Protein AF-A0A7S1C4U7-F1 (afdb_monomer)

Mean predicted aligned error: 3.93 Å

InterPro domains:
  IPR002018 Carboxylesterase, type B [PF00135] (1-96)
  IPR029058 Alpha/Beta hydrolase fold [G3DSA:3.40.50.1820] (1-100)
  IPR029058 Alpha/Beta hydrolase fold [SSF53474] (1-96)
  IPR050654 Acetylcholinesterase-related enzymes [PTHR43918] (1-98)

pLDDT: mean 91.71, std 6.77, range [59.16, 98.5]

Radius of gyration: 15.68 Å; Cα contacts (8 Å, |Δi|>4): 118; chains: 1; bounding box: 33×27×42 Å

Organism: NCBI:txid1486930

Nearest PDB structures (foldseek):
  8am2-assembly1_A  TM=8.998E-01  e=1.199E-05  Homo sapiens
  6emi-assembly1_A  TM=9.096E-01  e=2.873E-05  Homo sapiens
  6cqv-assembly1_A  TM=9.088E-01  e=4.448E-05  Homo sapiens
  4pqe-assembly1_A-2  TM=8.999E-01  e=6.078E-05  Homo sapiens
  3biw-assembly2_C  TM=7.995E-01  e=1.492E-01  Rattus norvegicus

Foldseek 3Di:
DALVLLVLQLLVQFPVNVVVDDDDDHDPHHDDPQQEDEPVLLVLQLVQLLVLLVHDPVCSVVSVVPDDVVSSVVSNVRRDADPVNHGSDHHYCPCHSHPD

Structure (mmCIF, N/CA/C/O backbone):
data_AF-A0A7S1C4U7-F1
#
_entry.id   AF-A0A7S1C4U7-F1
#
loop_
_atom_site.group_PDB
_atom_site.id
_atom_site.type_symbol
_atom_site.label_atom_id
_atom_site.label_alt_id
_atom_site.label_comp_id
_atom_site.label_asym_id
_atom_site.label_entity_id
_atom_site.label_seq_id
_atom_site.pdbx_PDB_ins_code
_atom_site.Cartn_x
_atom_site.Cartn_y
_atom_site.Cartn_z
_atom_site.occupancy
_atom_site.B_iso_or_equiv
_atom_site.auth_seq_id
_atom_site.auth_comp_id
_atom_site.auth_asym_id
_atom_site.auth_atom_id
_atom_site.pdbx_PDB_model_num
ATOM 1 N N . GLU A 1 1 ? 0.700 7.760 15.028 1.00 94.25 1 GLU A N 1
ATOM 2 C CA . GLU A 1 1 ? 0.959 9.060 14.384 1.00 94.25 1 GLU A CA 1
ATOM 3 C C . GLU A 1 1 ? 0.918 8.869 12.862 1.00 94.25 1 GLU A C 1
ATOM 5 O O . GLU A 1 1 ? 1.308 7.789 12.420 1.00 94.25 1 GLU A O 1
ATOM 10 N N . SER A 1 2 ? 0.355 9.818 12.098 1.00 93.44 2 SER A N 1
ATOM 11 C CA . SER A 1 2 ? 0.311 9.838 10.620 1.00 93.44 2 SER A CA 1
ATOM 12 C C . SER A 1 2 ? -0.132 8.498 10.007 1.00 93.44 2 SER A C 1
ATOM 14 O O . SER A 1 2 ? -1.202 7.996 10.357 1.00 93.44 2 SER A O 1
ATOM 16 N N . ALA A 1 3 ? 0.677 7.874 9.146 1.00 92.75 3 ALA A N 1
ATOM 17 C CA . ALA A 1 3 ? 0.406 6.561 8.556 1.00 92.75 3 ALA A CA 1
ATOM 18 C C . ALA A 1 3 ? 0.071 5.485 9.600 1.00 92.75 3 ALA A C 1
ATOM 20 O O . ALA A 1 3 ? -0.814 4.666 9.370 1.00 92.75 3 ALA A O 1
ATOM 21 N N . GLY A 1 4 ? 0.684 5.536 10.786 1.00 95.62 4 GLY A N 1
ATOM 22 C CA . GLY A 1 4 ? 0.348 4.628 11.880 1.00 95.62 4 GLY A CA 1
ATOM 23 C C . GLY A 1 4 ? -1.062 4.846 12.436 1.00 95.62 4 GLY A C 1
ATOM 24 O O . GLY A 1 4 ? -1.705 3.896 12.864 1.00 95.62 4 GLY A O 1
ATOM 25 N N . ALA A 1 5 ? -1.581 6.075 12.411 1.00 95.75 5 ALA A N 1
ATOM 26 C CA . ALA A 1 5 ? -2.975 6.337 12.769 1.00 95.75 5 ALA A CA 1
ATOM 27 C C . ALA A 1 5 ? -3.952 5.887 11.653 1.00 95.75 5 ALA A C 1
ATOM 29 O O . ALA A 1 5 ? -5.032 5.373 11.959 1.00 95.75 5 ALA A O 1
ATOM 30 N N . GLY A 1 6 ? -3.521 5.923 10.384 1.00 93.62 6 GLY A N 1
ATOM 31 C CA . GLY A 1 6 ? -4.189 5.229 9.274 1.00 93.62 6 GLY A CA 1
ATOM 32 C C . GLY A 1 6 ? -4.262 3.710 9.490 1.00 93.62 6 GLY A C 1
ATOM 33 O O . GLY A 1 6 ? -5.330 3.118 9.360 1.00 93.62 6 GLY A O 1
ATOM 34 N N . SER A 1 7 ? -3.174 3.077 9.939 1.00 95.31 7 SER A N 1
ATOM 35 C CA . SER A 1 7 ? -3.166 1.650 10.305 1.00 95.31 7 SER A CA 1
ATOM 36 C C . SER A 1 7 ? -4.096 1.329 11.480 1.00 95.31 7 SER A C 1
ATOM 38 O O . SER A 1 7 ? -4.807 0.328 11.452 1.00 95.31 7 SER A O 1
ATOM 40 N N . VAL A 1 8 ? -4.137 2.184 12.509 1.00 96.94 8 VAL A N 1
ATOM 41 C CA . VAL A 1 8 ? -5.095 2.033 13.619 1.00 96.94 8 VAL A CA 1
ATOM 42 C C . VAL A 1 8 ? -6.533 2.131 13.110 1.00 96.94 8 VAL A C 1
ATOM 44 O O . VAL A 1 8 ? -7.382 1.347 13.530 1.00 96.94 8 VAL A O 1
ATOM 47 N N . SER A 1 9 ? -6.795 3.042 12.171 1.00 94.62 9 SER A N 1
ATOM 48 C CA . SER A 1 9 ? -8.100 3.154 11.520 1.00 94.62 9 SER A CA 1
ATOM 49 C C . SER A 1 9 ? -8.472 1.868 10.777 1.00 94.62 9 SER A C 1
ATOM 51 O O . SER A 1 9 ? -9.577 1.367 10.966 1.00 94.62 9 SER A O 1
ATOM 53 N N . ALA A 1 10 ? -7.542 1.276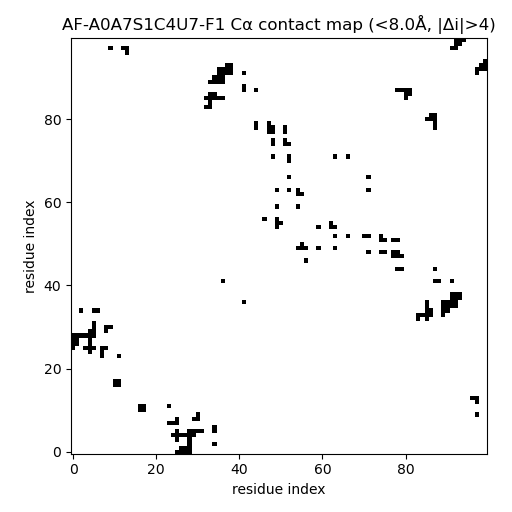 10.020 1.00 94.81 10 ALA A N 1
ATOM 54 C CA . ALA A 1 10 ? -7.760 -0.006 9.351 1.00 94.81 10 ALA A CA 1
ATOM 55 C C . ALA A 1 10 ? -8.128 -1.119 10.351 1.00 94.81 10 ALA A C 1
ATOM 57 O O . ALA A 1 10 ? -9.153 -1.775 10.196 1.00 94.81 10 ALA A O 1
ATOM 58 N N . HIS A 1 11 ? -7.384 -1.267 11.452 1.00 96.75 11 HIS A N 1
ATOM 59 C CA . HIS A 1 11 ? -7.712 -2.265 12.481 1.00 96.75 11 HIS A CA 1
ATOM 60 C C . HIS A 1 11 ? -9.067 -2.034 13.167 1.00 96.75 11 HIS A C 1
ATOM 62 O O . HIS A 1 11 ? -9.715 -3.000 13.574 1.00 96.75 11 HIS A O 1
ATOM 68 N N . LEU A 1 12 ? -9.510 -0.781 13.306 1.00 95.19 12 LEU A N 1
ATOM 69 C CA . LEU A 1 12 ? -10.845 -0.465 13.818 1.00 95.19 12 LEU A CA 1
ATOM 70 C C . LEU A 1 12 ? -11.948 -0.834 12.815 1.00 95.19 12 LEU A C 1
ATOM 72 O O . LEU A 1 12 ? -13.029 -1.239 13.241 1.00 95.19 12 LEU A O 1
ATOM 76 N N . LEU A 1 13 ? -11.678 -0.739 11.512 1.00 93.56 13 LEU A N 1
ATOM 77 C CA . LEU A 1 13 ? -12.629 -1.055 10.442 1.00 93.56 13 LEU A CA 1
ATOM 78 C C . LEU A 1 13 ? -12.672 -2.544 10.073 1.00 93.56 13 LEU A C 1
ATOM 80 O O . LEU A 1 13 ? -13.689 -2.996 9.561 1.00 93.56 13 LEU A O 1
ATOM 84 N N . THR A 1 14 ? -11.626 -3.319 10.373 1.00 94.69 14 THR A N 1
ATOM 85 C CA . THR A 1 14 ? -11.552 -4.762 10.095 1.00 94.69 14 THR A CA 1
ATOM 86 C C . THR A 1 14 ? -11.968 -5.590 11.324 1.00 94.69 14 THR A C 1
ATOM 88 O O . THR A 1 14 ? -11.154 -5.769 12.236 1.00 94.69 14 THR A O 1
ATOM 91 N N . PRO A 1 15 ? -13.172 -6.205 11.376 1.00 94.50 15 PRO A N 1
ATOM 92 C CA . PRO A 1 15 ? -13.660 -6.889 12.582 1.00 94.50 15 PRO A CA 1
ATOM 93 C C . PRO A 1 15 ? -12.777 -8.045 13.061 1.00 94.50 15 PRO A C 1
ATOM 95 O O . PRO A 1 15 ? -12.701 -8.329 14.256 1.00 94.50 15 PRO A O 1
ATOM 98 N N . ARG A 1 16 ? -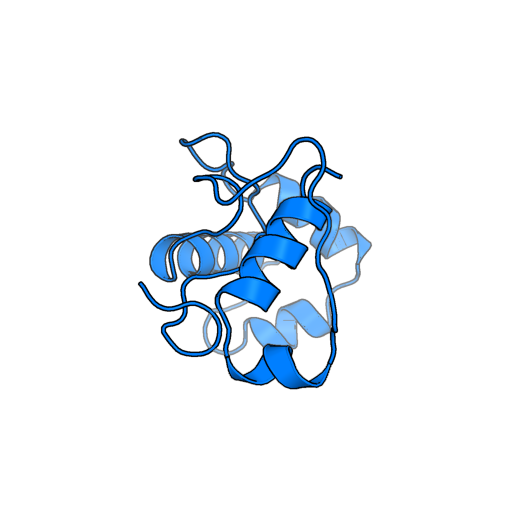12.047 -8.695 12.145 1.00 95.06 16 ARG A N 1
ATOM 99 C CA . ARG A 1 16 ? -11.090 -9.758 12.489 1.00 95.06 16 ARG A CA 1
ATOM 100 C C . ARG A 1 16 ? -9.911 -9.257 13.328 1.00 95.06 16 ARG A C 1
ATOM 102 O O . ARG A 1 16 ? -9.280 -10.071 13.992 1.00 95.06 16 ARG A O 1
ATOM 109 N N . SER A 1 17 ? -9.635 -7.950 13.330 1.00 97.00 17 SER A N 1
ATOM 110 C CA . SER A 1 17 ? -8.586 -7.337 14.153 1.00 97.00 17 SER A CA 1
ATOM 111 C C . SER A 1 17 ? -9.029 -7.061 15.596 1.00 97.00 17 SER A C 1
ATOM 113 O O . SER A 1 17 ? -8.184 -6.921 16.479 1.00 97.00 17 SER A O 1
ATOM 115 N N . TRP A 1 18 ? -10.336 -6.984 15.865 1.00 97.06 18 TRP A N 1
ATOM 116 C CA . TRP A 1 18 ? -10.875 -6.520 17.151 1.00 97.06 18 TRP A CA 1
ATOM 117 C C . TRP A 1 18 ? -10.467 -7.349 18.376 1.00 97.06 18 TRP A C 1
ATOM 119 O O . TRP A 1 18 ? -10.219 -6.750 19.420 1.00 97.06 18 TRP A O 1
ATOM 129 N N . PRO A 1 19 ? -10.326 -8.689 18.300 1.00 98.50 19 PRO A N 1
ATOM 130 C CA . PRO A 1 19 ? -9.871 -9.473 19.448 1.00 98.50 19 PRO A CA 1
ATOM 131 C C . PRO A 1 19 ? -8.442 -9.150 19.916 1.00 98.50 19 PRO A C 1
ATOM 133 O O . PRO A 1 19 ? -8.050 -9.594 20.993 1.00 98.50 19 PRO A O 1
ATOM 136 N N . TYR A 1 20 ? -7.653 -8.410 19.128 1.00 98.25 20 TYR A N 1
ATOM 137 C CA . TYR A 1 20 ? -6.230 -8.174 19.391 1.00 98.25 20 TYR A CA 1
ATOM 138 C C . TYR A 1 20 ? -5.923 -6.824 20.048 1.00 98.25 20 TYR A C 1
ATOM 140 O O . TYR A 1 20 ? -4.760 -6.536 20.330 1.00 98.25 20 TYR A O 1
ATOM 148 N N . PHE A 1 21 ? -6.931 -5.993 20.325 1.00 98.25 21 PHE A N 1
ATOM 149 C CA . PHE A 1 21 ? -6.736 -4.728 21.028 1.00 98.25 21 PHE A CA 1
ATOM 150 C C . PHE A 1 21 ? -7.903 -4.405 21.961 1.00 98.25 21 PHE A C 1
ATOM 152 O O . PHE A 1 21 ? -9.043 -4.797 21.745 1.00 98.25 21 PHE A O 1
ATOM 159 N N . GLN A 1 22 ? -7.614 -3.642 23.015 1.00 98.31 22 GLN A N 1
ATOM 160 C CA . GLN A 1 22 ? -8.630 -3.193 23.972 1.00 98.31 22 GLN A CA 1
ATOM 161 C C . GLN A 1 22 ? -9.033 -1.728 23.756 1.00 98.31 22 GLN A C 1
ATOM 163 O O . GLN A 1 22 ? -10.139 -1.326 24.123 1.00 98.31 22 GLN A O 1
ATOM 168 N N . ARG A 1 23 ? -8.110 -0.912 23.236 1.00 97.88 23 ARG A N 1
ATOM 169 C CA . ARG A 1 23 ? -8.248 0.532 23.007 1.00 97.88 23 ARG A CA 1
ATOM 170 C C . ARG A 1 23 ? -7.374 0.939 21.822 1.00 97.88 23 ARG A C 1
ATOM 172 O O . ARG A 1 23 ? -6.402 0.254 21.521 1.00 97.88 23 ARG A O 1
ATOM 179 N N . ALA A 1 24 ? -7.705 2.068 21.209 1.00 97.25 24 ALA A N 1
ATOM 180 C CA . ALA A 1 24 ? -6.981 2.646 20.085 1.00 97.25 24 ALA A CA 1
ATOM 181 C C . ALA A 1 24 ? -6.629 4.111 20.376 1.00 97.25 24 ALA A C 1
ATOM 183 O O . ALA A 1 24 ? -7.388 4.813 21.044 1.00 97.25 24 ALA A O 1
ATOM 184 N N . ALA A 1 25 ? -5.487 4.562 19.859 1.00 96.81 25 ALA A N 1
ATOM 185 C CA . ALA A 1 25 ? -5.065 5.957 19.869 1.00 96.81 25 ALA A CA 1
ATOM 186 C C . ALA A 1 25 ? -4.609 6.342 18.459 1.00 96.81 25 ALA A C 1
ATOM 188 O O . ALA A 1 25 ? -3.917 5.574 17.793 1.00 96.81 25 ALA A O 1
ATOM 189 N N . MET A 1 26 ? -5.019 7.523 18.003 1.00 97.12 26 MET A N 1
ATOM 190 C CA . MET A 1 26 ? -4.739 8.030 16.662 1.00 97.12 26 MET A CA 1
ATOM 191 C C . MET A 1 26 ? -4.233 9.460 16.781 1.00 97.12 26 MET A C 1
ATOM 193 O O . MET A 1 26 ? -4.900 10.313 17.358 1.00 97.12 26 MET A O 1
ATOM 197 N N . GLU A 1 27 ? -3.060 9.717 16.218 1.00 96.19 27 GLU A N 1
ATOM 198 C CA . GLU A 1 27 ? -2.413 11.026 16.254 1.00 96.19 27 GLU A CA 1
ATOM 199 C C . GLU A 1 27 ? -2.152 11.477 14.821 1.00 96.19 27 GLU A C 1
ATOM 201 O O . GLU A 1 27 ? -1.538 10.738 14.054 1.00 96.19 27 GLU A O 1
ATOM 206 N N . SER A 1 28 ? -2.633 12.664 14.451 1.00 91.44 28 SER A N 1
ATOM 207 C CA . SER A 1 28 ? -2.361 13.297 13.149 1.00 91.44 28 SER A CA 1
ATOM 208 C C . SER A 1 28 ? -2.665 12.426 11.915 1.00 91.44 28 SER A C 1
ATOM 210 O O . SER A 1 28 ? -1.977 12.533 10.905 1.00 91.44 28 SER A O 1
ATOM 212 N N . GLY A 1 29 ? -3.684 11.561 11.978 1.00 85.00 29 GLY A N 1
ATOM 213 C CA . GLY A 1 29 ? -4.060 10.704 10.845 1.00 85.00 29 GLY A CA 1
ATOM 214 C C . GLY A 1 29 ? -5.297 9.833 11.086 1.00 85.00 29 GLY A C 1
ATOM 215 O O . GLY A 1 29 ? -5.147 8.640 11.323 1.00 85.00 29 GLY A O 1
ATOM 216 N N . PRO A 1 30 ? -6.520 10.391 11.068 1.00 84.56 30 PRO A N 1
ATOM 217 C CA . PRO A 1 30 ? -7.736 9.574 11.085 1.00 84.56 30 PRO A CA 1
ATOM 218 C C . PRO A 1 30 ? -7.921 8.838 9.742 1.00 84.56 30 PRO A C 1
ATOM 220 O O . PRO A 1 30 ? -7.097 8.975 8.837 1.00 84.56 30 PRO A O 1
ATOM 223 N N . VAL A 1 31 ? -9.041 8.122 9.581 1.00 88.44 31 VAL A N 1
ATOM 224 C CA . VAL A 1 31 ? -9.532 7.686 8.259 1.00 88.44 31 VAL A CA 1
ATOM 225 C C . VAL A 1 31 ? -9.494 8.877 7.293 1.00 88.44 31 VAL A C 1
ATOM 227 O O . VAL A 1 31 ? -10.089 9.920 7.570 1.00 88.44 31 VAL A O 1
ATOM 230 N N . SER A 1 32 ? -8.768 8.738 6.184 1.00 87.75 32 SER A N 1
ATOM 231 C CA . SER A 1 32 ? -8.540 9.814 5.211 1.00 87.75 32 SER A CA 1
ATOM 232 C C . SER A 1 32 ? -8.241 9.246 3.823 1.00 87.75 32 SER A C 1
ATOM 234 O O . SER A 1 32 ? -7.787 8.110 3.707 1.00 87.75 32 SER A O 1
ATOM 236 N N . GLN A 1 33 ? -8.418 10.046 2.771 1.00 85.12 33 GLN A N 1
ATOM 237 C CA . GLN A 1 33 ? -8.188 9.639 1.375 1.00 85.12 33 GLN A CA 1
ATOM 238 C C . GLN A 1 33 ? -6.786 9.061 1.113 1.00 85.12 33 GLN A C 1
ATOM 240 O O . GLN A 1 33 ? -6.623 8.178 0.292 1.00 85.12 33 GLN A O 1
ATOM 245 N N . TRP A 1 34 ? -5.769 9.497 1.861 1.00 85.69 34 TRP A N 1
ATOM 246 C CA . TRP A 1 34 ? -4.395 9.018 1.693 1.00 85.69 34 TRP A CA 1
ATOM 247 C C . TRP A 1 34 ? -4.086 7.711 2.445 1.00 85.69 34 TRP A C 1
ATOM 249 O O . TRP A 1 34 ? -2.978 7.186 2.327 1.00 85.69 34 TRP A O 1
ATOM 259 N N . THR A 1 35 ? -5.028 7.206 3.254 1.00 89.25 35 THR A N 1
ATOM 260 C CA . THR A 1 35 ? -4.814 6.024 4.113 1.00 89.25 35 THR A CA 1
ATOM 261 C C . THR A 1 35 ? -5.037 4.699 3.396 1.00 89.25 35 THR A C 1
ATOM 263 O O . THR A 1 35 ? -4.501 3.690 3.849 1.00 89.25 35 THR A O 1
ATOM 266 N N . ALA A 1 36 ? -5.784 4.701 2.291 1.00 90.69 36 ALA A N 1
ATOM 267 C CA . ALA A 1 36 ? -5.977 3.545 1.432 1.00 90.69 36 ALA A CA 1
ATOM 268 C C . ALA A 1 36 ? -6.255 3.989 -0.011 1.00 90.69 36 ALA A C 1
ATOM 270 O O . ALA A 1 36 ? -6.802 5.065 -0.228 1.00 90.69 36 ALA A O 1
ATOM 271 N N . GLN A 1 37 ? -5.914 3.140 -0.975 1.00 90.62 37 GLN A N 1
ATOM 272 C CA . GLN A 1 37 ? -6.179 3.334 -2.401 1.00 90.62 37 GLN A CA 1
ATOM 273 C C . GLN A 1 37 ? -7.192 2.307 -2.923 1.00 90.62 37 GLN A C 1
ATOM 275 O O . GLN A 1 37 ? -7.522 1.323 -2.249 1.00 90.62 37 GLN A O 1
ATOM 280 N N . THR A 1 38 ? -7.689 2.523 -4.139 1.00 90.81 38 THR A N 1
ATOM 281 C CA . THR A 1 38 ? -8.556 1.550 -4.811 1.00 90.81 38 THR A CA 1
ATOM 282 C C . THR A 1 38 ? -7.743 0.372 -5.355 1.00 90.81 38 THR A C 1
ATOM 284 O O . THR A 1 38 ? -6.544 0.492 -5.625 1.00 90.81 38 THR A O 1
ATOM 287 N N . MET A 1 39 ? -8.395 -0.773 -5.582 1.00 92.06 39 MET A N 1
ATOM 288 C CA . MET A 1 39 ? -7.768 -1.906 -6.281 1.00 92.06 39 MET A CA 1
ATOM 289 C C . MET A 1 39 ? -7.279 -1.537 -7.689 1.00 92.06 39 MET A C 1
ATOM 291 O O . MET A 1 39 ? -6.271 -2.079 -8.147 1.00 92.06 39 MET A O 1
ATOM 295 N N . ALA A 1 40 ? -7.974 -0.624 -8.376 1.00 91.38 40 ALA A N 1
ATOM 296 C CA . ALA A 1 40 ? -7.592 -0.166 -9.708 1.00 91.38 40 ALA A CA 1
ATOM 297 C C . ALA A 1 40 ? -6.273 0.619 -9.673 1.00 91.38 40 ALA A C 1
ATOM 299 O O . ALA A 1 40 ? -5.363 0.306 -10.441 1.00 91.38 40 ALA A O 1
ATOM 300 N N . ASP A 1 41 ? -6.138 1.566 -8.741 1.00 91.12 41 ASP A N 1
ATOM 301 C CA . ASP A 1 41 ? -4.912 2.358 -8.583 1.00 91.12 41 ASP A CA 1
ATOM 302 C C . ASP A 1 41 ? -3.737 1.471 -8.159 1.00 91.12 41 ASP A C 1
ATOM 304 O O . ASP A 1 41 ? -2.664 1.526 -8.760 1.00 91.12 41 ASP A O 1
ATOM 308 N N . ALA A 1 42 ? -3.960 0.565 -7.200 1.00 92.31 42 ALA A N 1
ATOM 309 C CA . ALA A 1 42 ? -2.948 -0.395 -6.766 1.00 92.31 42 ALA A CA 1
ATOM 310 C C . ALA A 1 42 ? -2.456 -1.288 -7.920 1.00 92.31 42 ALA A C 1
ATOM 312 O O . ALA A 1 42 ? -1.253 -1.522 -8.058 1.00 92.31 42 ALA A O 1
ATOM 313 N N . SER A 1 43 ? -3.370 -1.754 -8.778 1.00 92.69 43 SER A N 1
ATOM 314 C CA . SER A 1 43 ? -3.029 -2.572 -9.951 1.00 92.69 43 SER A CA 1
ATOM 315 C C . SER A 1 43 ? -2.241 -1.769 -10.987 1.00 92.69 43 SER A C 1
ATOM 317 O O . SER A 1 43 ? -1.228 -2.249 -11.495 1.00 92.69 43 SER A O 1
ATOM 319 N N . ALA A 1 44 ? -2.639 -0.522 -11.249 1.00 92.44 44 ALA A N 1
ATOM 320 C CA . ALA A 1 44 ? -1.928 0.362 -12.166 1.00 92.44 44 ALA A CA 1
ATOM 321 C C . ALA A 1 44 ? -0.505 0.686 -11.673 1.00 92.44 44 ALA A C 1
ATOM 323 O O . ALA A 1 44 ? 0.437 0.696 -12.470 1.00 92.44 44 ALA A O 1
ATOM 324 N N . HIS A 1 45 ? -0.320 0.915 -10.369 1.00 93.25 45 HIS A N 1
ATOM 325 C CA . HIS A 1 45 ? 1.005 1.105 -9.772 1.00 93.25 45 HIS A CA 1
ATOM 326 C C . HIS A 1 45 ? 1.866 -0.163 -9.874 1.00 93.25 45 HIS A C 1
ATOM 328 O O . HIS A 1 45 ? 3.046 -0.080 -10.226 1.00 93.25 45 HIS A O 1
ATOM 334 N N . PHE A 1 46 ? 1.280 -1.341 -9.631 1.00 94.25 46 PHE A N 1
ATOM 335 C CA . PHE A 1 46 ? 1.961 -2.627 -9.794 1.00 94.25 46 PHE A CA 1
ATOM 336 C C . PHE A 1 46 ? 2.431 -2.859 -11.237 1.00 94.25 46 PHE A C 1
ATOM 338 O O . PHE A 1 46 ? 3.582 -3.238 -11.457 1.00 94.25 46 PHE A O 1
ATOM 345 N N . GLU A 1 47 ? 1.580 -2.587 -12.227 1.00 94.06 47 GLU A N 1
ATOM 346 C CA . GLU A 1 47 ? 1.921 -2.715 -13.648 1.00 94.06 47 GLU A CA 1
ATOM 347 C C . GLU A 1 47 ? 3.072 -1.790 -14.057 1.00 94.06 47 GLU A C 1
ATOM 349 O O . GLU A 1 47 ? 3.988 -2.214 -14.766 1.00 94.06 47 GLU A O 1
ATOM 354 N N . GLN A 1 48 ? 3.066 -0.545 -13.576 1.00 94.44 48 GLN A N 1
ATOM 355 C CA . GLN A 1 48 ? 4.141 0.416 -13.836 1.00 94.44 48 GLN A CA 1
ATOM 356 C C . GLN A 1 48 ? 5.467 -0.024 -13.213 1.00 94.44 48 GLN A C 1
ATOM 358 O O . GLN A 1 48 ? 6.502 0.046 -13.878 1.00 94.44 48 GLN A O 1
ATOM 363 N N . LEU A 1 49 ? 5.444 -0.523 -11.971 1.00 95.25 49 LEU A N 1
ATOM 364 C CA . LEU A 1 49 ? 6.638 -1.056 -11.317 1.00 95.25 49 LEU A CA 1
ATOM 365 C C . LEU A 1 49 ? 7.190 -2.263 -12.087 1.00 95.25 49 LEU A C 1
ATOM 367 O O . LEU A 1 49 ? 8.381 -2.314 -12.388 1.00 95.25 49 LEU A O 1
ATOM 371 N N . ALA A 1 50 ? 6.323 -3.212 -12.449 1.00 95.75 50 ALA A N 1
ATOM 372 C CA . ALA A 1 50 ? 6.709 -4.384 -13.225 1.00 95.75 50 ALA A CA 1
ATOM 373 C C . ALA A 1 50 ? 7.345 -3.984 -14.564 1.00 95.75 50 ALA A C 1
ATOM 375 O O . ALA A 1 50 ? 8.411 -4.492 -14.912 1.00 95.75 50 ALA A O 1
ATOM 376 N N . ALA A 1 51 ? 6.746 -3.032 -15.284 1.00 94.88 51 ALA A N 1
ATOM 377 C CA . ALA A 1 51 ? 7.296 -2.518 -16.533 1.00 94.88 51 ALA A CA 1
ATOM 378 C C . ALA A 1 51 ? 8.664 -1.842 -16.333 1.00 94.88 51 ALA A C 1
ATOM 380 O O . ALA A 1 51 ? 9.588 -2.105 -17.1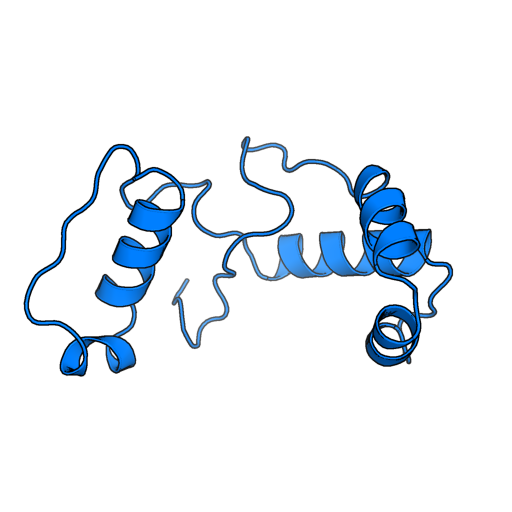03 1.00 94.88 51 ALA A O 1
ATOM 381 N N . ALA A 1 52 ? 8.827 -1.032 -15.283 1.00 95.25 52 ALA A N 1
ATOM 382 C CA . ALA A 1 52 ? 10.096 -0.378 -14.952 1.00 95.25 52 ALA A CA 1
ATOM 383 C C . ALA A 1 52 ? 11.211 -1.383 -14.600 1.00 95.25 52 ALA A C 1
ATOM 385 O O . ALA A 1 52 ? 12.379 -1.140 -14.899 1.00 95.25 52 ALA A O 1
ATOM 386 N N . CYS A 1 53 ? 10.853 -2.543 -14.042 1.00 95.06 53 CYS A N 1
ATOM 387 C CA . CYS A 1 53 ? 11.767 -3.661 -13.795 1.00 95.06 53 CYS A CA 1
ATOM 388 C C . CYS A 1 53 ? 11.947 -4.605 -15.001 1.00 95.06 53 CYS A C 1
ATOM 390 O O . CYS A 1 53 ? 12.605 -5.635 -14.869 1.00 95.06 53 CYS A O 1
ATOM 392 N N . ASN A 1 54 ? 11.394 -4.284 -16.178 1.00 94.50 54 ASN A N 1
ATOM 393 C CA . ASN A 1 54 ? 11.377 -5.150 -17.367 1.00 94.50 54 ASN A CA 1
ATOM 394 C C . ASN A 1 54 ? 10.722 -6.527 -17.131 1.00 94.50 54 ASN A C 1
ATOM 396 O O . ASN A 1 54 ? 11.074 -7.520 -17.771 1.00 94.50 54 ASN A O 1
ATOM 400 N N . CYS A 1 55 ? 9.750 -6.591 -16.224 1.00 95.19 55 CYS A N 1
ATOM 401 C CA . CYS A 1 55 ? 9.006 -7.798 -15.905 1.00 95.19 55 CYS A CA 1
ATOM 402 C C . CYS A 1 55 ? 7.756 -7.936 -16.786 1.00 95.19 55 CYS A C 1
ATOM 404 O O . CYS A 1 55 ? 6.953 -7.014 -16.919 1.00 95.19 55 CYS A O 1
ATOM 406 N N . SER A 1 56 ? 7.544 -9.124 -17.360 1.00 88.81 56 SER A N 1
ATOM 407 C CA . SER A 1 56 ? 6.314 -9.441 -18.096 1.00 88.81 56 SER A CA 1
ATOM 408 C C . SER A 1 56 ? 5.147 -9.703 -17.142 1.00 88.81 56 SER A C 1
ATOM 410 O O . SER A 1 56 ? 5.319 -10.442 -16.174 1.00 88.81 56 SER A O 1
ATOM 412 N N . PHE A 1 57 ? 3.947 -9.214 -17.464 1.00 75.50 57 PHE A N 1
ATOM 413 C CA . PHE A 1 57 ? 2.770 -9.292 -16.586 1.00 75.50 57 PHE A CA 1
ATOM 414 C C . PHE A 1 57 ? 2.436 -10.714 -16.089 1.00 75.50 57 PHE A C 1
ATOM 416 O O . PHE A 1 57 ? 2.221 -10.916 -14.899 1.00 75.50 57 PHE A O 1
ATOM 423 N N . GLY A 1 58 ? 2.497 -11.729 -16.962 1.00 80.62 58 GLY A N 1
ATOM 424 C CA . GLY A 1 58 ? 2.190 -13.126 -16.607 1.00 80.62 58 GLY A CA 1
ATOM 425 C C . GLY A 1 58 ? 3.159 -13.793 -15.616 1.00 80.62 58 GLY A C 1
ATOM 426 O O . GLY A 1 58 ? 2.883 -14.893 -15.149 1.00 80.62 58 GLY A O 1
ATOM 427 N N . GLY A 1 59 ? 4.278 -13.141 -15.289 1.00 91.38 59 GLY A N 1
ATOM 428 C CA . GLY A 1 59 ? 5.277 -13.605 -14.321 1.00 91.38 59 GLY A CA 1
ATOM 429 C C . GLY A 1 59 ? 5.858 -12.468 -13.481 1.00 91.38 59 GLY A C 1
ATOM 430 O O . GLY A 1 59 ? 6.971 -12.592 -12.973 1.00 91.38 59 GLY A O 1
ATOM 431 N N . ALA A 1 60 ? 5.133 -11.349 -13.372 1.00 95.25 60 ALA A N 1
ATOM 432 C CA . ALA A 1 60 ? 5.663 -10.115 -12.805 1.00 95.25 60 ALA A CA 1
ATOM 433 C C . ALA A 1 60 ? 6.090 -10.286 -11.345 1.00 95.25 60 ALA A C 1
ATOM 435 O O . ALA A 1 60 ? 7.169 -9.836 -10.986 1.00 95.25 60 ALA A O 1
ATOM 436 N N . VAL A 1 61 ? 5.305 -11.003 -10.536 1.00 96.31 61 VAL A N 1
ATOM 437 C CA . VAL A 1 61 ? 5.624 -11.244 -9.118 1.00 96.31 61 VAL A CA 1
ATOM 438 C C . VAL A 1 61 ? 6.961 -11.971 -8.965 1.00 96.31 61 VAL A C 1
ATOM 440 O O . VAL A 1 61 ? 7.869 -11.431 -8.348 1.00 96.31 61 VAL A O 1
ATOM 443 N N . ALA A 1 62 ? 7.128 -13.136 -9.599 1.00 97.25 62 ALA A N 1
ATOM 444 C CA . ALA A 1 62 ? 8.372 -13.906 -9.507 1.00 97.25 62 ALA A CA 1
ATOM 445 C C . ALA A 1 62 ? 9.587 -13.139 -10.066 1.00 97.25 62 ALA A C 1
ATOM 447 O O . ALA A 1 62 ? 10.701 -13.276 -9.569 1.00 97.25 62 ALA A O 1
ATOM 448 N N . CYS A 1 63 ? 9.374 -12.318 -11.098 1.00 97.19 63 CYS A N 1
ATOM 449 C CA . CYS A 1 63 ? 10.406 -11.444 -11.649 1.00 97.19 63 CYS A CA 1
ATOM 450 C C . CYS A 1 63 ? 10.820 -10.340 -10.660 1.00 97.19 63 CYS A C 1
ATOM 452 O O . CYS A 1 63 ? 12.013 -10.137 -10.444 1.00 97.19 63 CYS A O 1
ATOM 454 N N . LEU A 1 64 ? 9.854 -9.675 -10.018 1.00 96.81 64 LEU A N 1
ATOM 455 C CA . LEU A 1 64 ? 10.103 -8.648 -9.002 1.00 96.81 64 LEU A CA 1
ATOM 456 C C . LEU A 1 64 ? 10.751 -9.236 -7.739 1.00 96.81 64 LEU A C 1
ATOM 458 O O . LEU A 1 64 ? 11.646 -8.618 -7.176 1.00 96.81 64 LEU A O 1
ATOM 462 N N . GLU A 1 65 ? 10.361 -10.442 -7.321 1.00 97.00 65 GLU A N 1
ATOM 463 C CA . GLU A 1 65 ? 10.980 -11.161 -6.195 1.00 97.00 65 GLU A CA 1
ATOM 464 C C . GLU A 1 65 ? 12.445 -11.543 -6.461 1.00 97.00 65 GLU A C 1
ATOM 466 O O . GLU A 1 65 ? 13.234 -11.660 -5.524 1.00 97.00 65 GLU A O 1
ATOM 471 N N . ALA A 1 66 ? 12.820 -11.736 -7.729 1.00 97.06 66 ALA A N 1
ATOM 472 C CA . ALA A 1 66 ? 14.198 -12.000 -8.137 1.00 97.06 66 ALA A CA 1
ATOM 473 C C . ALA A 1 66 ? 15.041 -10.720 -8.302 1.00 97.06 66 ALA A C 1
ATOM 475 O O . ALA A 1 66 ? 16.269 -10.811 -8.397 1.00 97.06 66 ALA A O 1
ATOM 476 N N . ALA A 1 67 ? 14.409 -9.543 -8.355 1.00 96.44 67 ALA A N 1
ATOM 477 C CA . ALA A 1 67 ? 15.096 -8.262 -8.465 1.00 96.44 67 ALA A CA 1
ATOM 478 C C . ALA A 1 67 ? 15.766 -7.872 -7.138 1.00 96.44 67 ALA A C 1
ATOM 480 O O . ALA A 1 67 ? 15.328 -8.249 -6.048 1.00 96.44 67 ALA A O 1
ATOM 481 N N . SER A 1 68 ? 16.840 -7.084 -7.213 1.00 97.31 68 SER A N 1
ATOM 482 C CA . SER A 1 68 ? 17.444 -6.532 -6.001 1.00 97.31 68 SER A CA 1
ATOM 483 C C . SER A 1 68 ? 16.549 -5.444 -5.402 1.00 97.31 68 SER A C 1
ATOM 485 O O . SER A 1 68 ? 15.828 -4.746 -6.117 1.00 97.31 68 SER A O 1
ATOM 487 N N . TRP A 1 69 ? 16.622 -5.237 -4.084 1.00 96.50 69 TRP A N 1
ATOM 488 C CA . TRP A 1 69 ? 15.858 -4.159 -3.449 1.00 96.50 69 TRP A CA 1
ATOM 489 C C . TRP A 1 69 ? 16.267 -2.777 -3.982 1.00 96.50 69 TRP A C 1
ATOM 491 O O . TRP A 1 69 ? 15.433 -1.878 -4.041 1.00 96.50 69 TRP A O 1
ATOM 501 N N . GLN A 1 70 ? 17.526 -2.600 -4.398 1.00 97.19 70 GLN A N 1
ATOM 502 C CA . GLN A 1 70 ? 18.004 -1.362 -5.010 1.00 97.19 70 GLN A CA 1
ATOM 503 C C . GLN A 1 70 ? 17.319 -1.104 -6.351 1.00 97.19 70 GLN A C 1
ATOM 505 O O . GLN A 1 70 ? 16.886 0.020 -6.598 1.00 97.19 70 GLN A O 1
ATOM 510 N N . ASP A 1 71 ? 17.191 -2.139 -7.185 1.00 96.19 71 ASP A N 1
ATOM 511 C CA . ASP A 1 71 ? 16.502 -2.034 -8.473 1.00 96.19 71 ASP A CA 1
ATOM 512 C C . ASP A 1 71 ? 15.017 -1.728 -8.267 1.00 96.19 71 ASP A C 1
ATOM 514 O O . ASP A 1 71 ? 14.474 -0.878 -8.965 1.00 96.19 71 ASP A O 1
ATOM 518 N N . LEU A 1 72 ? 14.373 -2.343 -7.266 1.00 95.69 72 LEU A N 1
ATOM 519 C CA . LEU A 1 72 ? 12.975 -2.063 -6.918 1.00 95.69 72 LEU A CA 1
ATOM 520 C C . LEU A 1 72 ? 12.770 -0.610 -6.459 1.00 95.69 72 LEU A C 1
ATOM 522 O O . LEU A 1 72 ? 11.837 0.055 -6.908 1.00 95.69 72 LEU A O 1
ATOM 526 N N . VAL A 1 73 ? 13.654 -0.089 -5.603 1.00 94.94 73 VAL A N 1
ATOM 527 C CA . VAL A 1 73 ? 13.593 1.309 -5.138 1.00 94.94 73 VAL A CA 1
ATOM 528 C C . VAL A 1 73 ? 13.864 2.287 -6.284 1.00 94.94 73 VAL A C 1
ATOM 530 O O .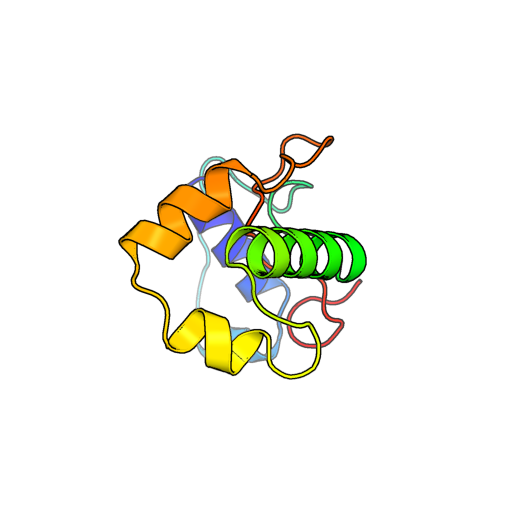 VAL A 1 73 ? 13.192 3.313 -6.385 1.00 94.94 73 VAL A O 1
ATOM 533 N N . ALA A 1 74 ? 14.814 1.979 -7.170 1.00 95.50 74 ALA A N 1
ATOM 534 C CA . ALA A 1 74 ? 15.065 2.792 -8.357 1.00 95.50 74 ALA A CA 1
ATOM 535 C C . ALA A 1 74 ? 13.854 2.779 -9.308 1.00 95.50 74 ALA A C 1
ATOM 537 O O . ALA A 1 74 ? 13.421 3.834 -9.771 1.00 95.50 74 ALA A O 1
ATOM 538 N N . ALA A 1 75 ? 13.264 1.603 -9.538 1.00 95.44 75 ALA A N 1
ATOM 539 C CA . ALA A 1 75 ? 12.084 1.418 -10.374 1.00 95.44 75 ALA A CA 1
ATOM 540 C C . ALA A 1 75 ? 10.846 2.141 -9.824 1.00 95.44 75 ALA A C 1
ATOM 542 O O . ALA A 1 75 ? 10.068 2.689 -10.603 1.00 95.44 75 ALA A O 1
ATOM 543 N N . GLN A 1 76 ? 10.689 2.231 -8.498 1.00 92.88 76 GLN A N 1
ATOM 544 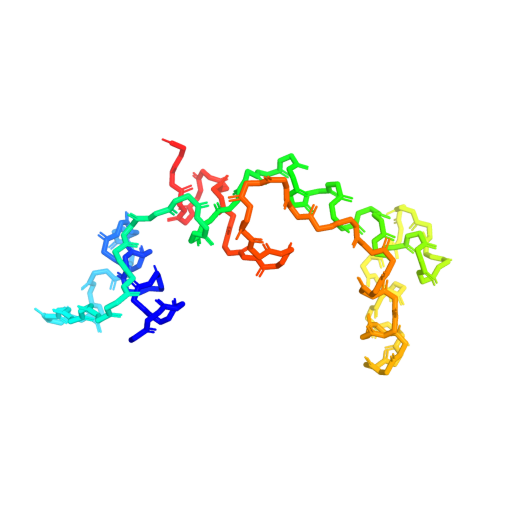C CA . GLN A 1 76 ? 9.608 2.999 -7.872 1.00 92.88 76 GLN A CA 1
ATOM 545 C C . GLN A 1 76 ? 9.598 4.472 -8.318 1.00 92.88 76 GLN A C 1
ATOM 547 O O . GLN A 1 76 ? 8.526 5.060 -8.449 1.00 92.88 76 GLN A O 1
ATOM 552 N N . GLY A 1 77 ? 10.762 5.064 -8.613 1.00 91.50 77 GLY A N 1
ATOM 553 C CA . GLY A 1 77 ? 10.852 6.429 -9.144 1.00 91.50 77 GLY A CA 1
ATOM 554 C C . GLY A 1 77 ? 10.162 6.627 -10.50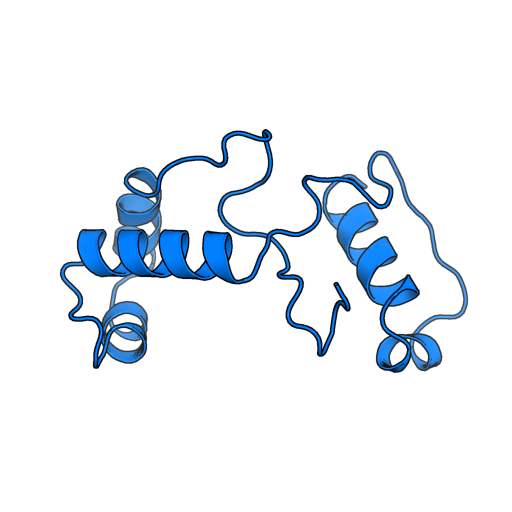2 1.00 91.50 77 GLY A C 1
ATOM 555 O O . GLY A 1 77 ? 9.919 7.766 -10.898 1.00 91.50 77 GLY A O 1
ATOM 556 N N . HIS A 1 78 ? 9.829 5.538 -11.202 1.00 91.69 78 HIS A N 1
ATOM 557 C CA . HIS A 1 78 ? 9.097 5.539 -12.469 1.00 91.69 78 HIS A CA 1
ATOM 558 C C . HIS A 1 78 ? 7.594 5.267 -12.318 1.00 91.69 78 HIS A C 1
ATOM 560 O O . HIS A 1 78 ? 6.865 5.374 -13.303 1.00 91.69 78 HIS A O 1
ATOM 566 N N . VAL A 1 79 ? 7.120 4.936 -11.114 1.00 93.00 79 VAL A N 1
ATOM 567 C CA . VAL A 1 79 ? 5.688 4.795 -10.828 1.00 93.00 79 VAL A CA 1
ATOM 568 C C . VAL A 1 79 ? 5.092 6.192 -10.667 1.00 93.00 79 VAL A C 1
ATOM 570 O O . VAL A 1 79 ? 5.633 7.029 -9.942 1.00 93.00 79 VAL A O 1
ATOM 573 N N . ALA A 1 80 ? 3.985 6.475 -11.346 1.00 88.88 80 ALA A N 1
ATOM 574 C CA . ALA A 1 80 ? 3.310 7.761 -11.240 1.00 88.88 80 ALA A CA 1
ATOM 575 C C . ALA A 1 80 ? 2.879 8.026 -9.783 1.00 88.88 80 ALA A C 1
ATOM 577 O O . ALA A 1 80 ? 2.415 7.111 -9.102 1.00 88.88 80 ALA A O 1
ATOM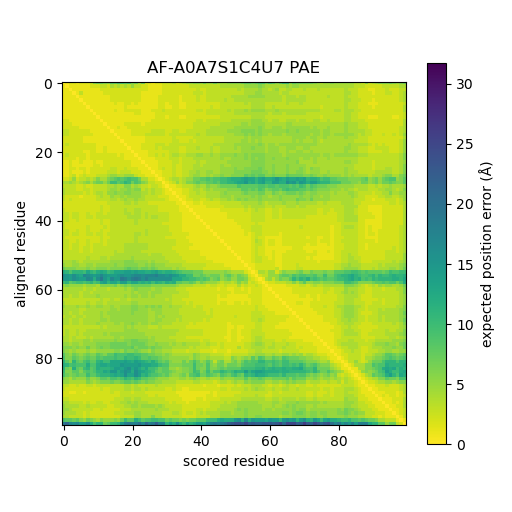 578 N N . PRO A 1 81 ? 3.047 9.253 -9.261 1.00 84.06 81 PRO A N 1
ATOM 579 C CA . PRO A 1 81 ? 2.505 9.600 -7.956 1.00 84.06 81 PRO A CA 1
ATOM 580 C C . PRO A 1 81 ? 0.969 9.681 -8.026 1.00 84.06 81 PRO A C 1
ATOM 582 O O . PRO A 1 81 ? 0.434 10.119 -9.051 1.00 84.06 81 PRO A O 1
ATOM 585 N N . PRO A 1 82 ? 0.253 9.340 -6.942 1.00 78.94 82 PRO A N 1
ATOM 586 C CA . PRO A 1 82 ? -1.191 9.521 -6.885 1.00 78.94 82 PRO A CA 1
ATOM 587 C C . PRO A 1 82 ? -1.586 10.994 -7.021 1.00 78.94 82 PRO A C 1
ATOM 589 O O . PRO A 1 82 ? -0.939 11.890 -6.472 1.00 78.94 82 PRO A O 1
ATOM 592 N N . THR A 1 83 ? -2.674 11.263 -7.741 1.00 74.25 83 THR A N 1
ATOM 593 C CA . THR A 1 83 ? -3.148 12.636 -7.998 1.00 74.25 83 THR A CA 1
ATOM 594 C C . THR A 1 83 ? -3.860 13.272 -6.806 1.00 74.25 83 THR A C 1
ATOM 596 O O . THR A 1 83 ? -4.034 14.487 -6.766 1.00 74.25 83 THR A O 1
ATOM 599 N N . ASP A 1 84 ? -4.288 12.462 -5.845 1.00 71.75 84 ASP A N 1
ATOM 600 C CA . ASP A 1 84 ? -5.013 12.863 -4.636 1.00 71.75 84 ASP A CA 1
ATOM 601 C C . ASP A 1 84 ? -4.084 13.150 -3.437 1.00 71.75 84 ASP A C 1
ATOM 603 O O . ASP A 1 84 ? -4.550 13.455 -2.336 1.00 71.75 84 ASP A O 1
ATOM 607 N N . GLY A 1 85 ? -2.765 13.076 -3.649 1.00 70.62 85 GLY A N 1
ATOM 608 C CA . GLY A 1 85 ? -1.758 13.249 -2.604 1.00 70.62 85 GLY A CA 1
ATOM 609 C C . GLY A 1 85 ? -1.617 12.043 -1.671 1.00 70.62 85 GLY A C 1
ATOM 610 O O . GLY A 1 85 ? -0.997 12.175 -0.615 1.00 70.62 85 GLY A O 1
ATOM 611 N N . SER A 1 86 ? -2.191 10.889 -2.029 1.00 74.19 86 SER A N 1
ATOM 612 C CA . SER A 1 86 ? -1.958 9.624 -1.335 1.00 74.19 86 SER A CA 1
ATOM 613 C C . SER A 1 86 ? -0.559 9.058 -1.618 1.00 74.19 86 SER A C 1
ATOM 615 O O . SER A 1 86 ? 0.200 9.561 -2.452 1.00 74.19 86 SER A O 1
ATOM 617 N N . ASN A 1 87 ? -0.182 8.014 -0.877 1.00 81.81 87 ASN A N 1
ATOM 618 C CA . ASN A 1 87 ? 1.077 7.309 -1.103 1.00 81.81 87 ASN A CA 1
ATOM 619 C C . ASN A 1 87 ? 0.913 6.286 -2.236 1.00 81.81 87 ASN A C 1
ATOM 621 O O . ASN A 1 87 ? -0.053 5.525 -2.227 1.00 81.81 87 ASN A O 1
ATOM 625 N N . GLN A 1 88 ? 1.906 6.205 -3.135 1.00 87.00 88 GLN A N 1
ATOM 626 C CA . GLN A 1 88 ? 1.984 5.195 -4.214 1.00 87.00 88 GLN A CA 1
ATOM 627 C C . GLN A 1 88 ? 1.741 3.770 -3.697 1.00 87.00 88 GLN A C 1
ATOM 629 O O . GLN A 1 88 ? 1.069 2.956 -4.324 1.00 87.00 88 GLN A O 1
ATOM 634 N N . TRP A 1 89 ? 2.290 3.491 -2.514 1.00 91.31 89 TRP A N 1
ATOM 635 C CA . TRP A 1 89 ? 2.108 2.243 -1.796 1.00 91.31 89 TRP A CA 1
ATOM 636 C C . TRP A 1 89 ? 1.388 2.539 -0.485 1.00 91.31 89 TRP A C 1
ATOM 638 O O . TRP A 1 89 ? 1.941 3.145 0.434 1.00 91.31 89 TRP A O 1
ATOM 648 N N . SER A 1 90 ? 0.129 2.129 -0.426 1.00 90.88 90 SER A N 1
ATOM 649 C CA . SER A 1 90 ? -0.766 2.269 0.720 1.00 90.88 90 SER A CA 1
ATOM 650 C C . SER A 1 90 ? -1.674 1.035 0.809 1.00 90.88 90 SER A C 1
ATOM 652 O O . SER A 1 90 ? -1.747 0.269 -0.163 1.00 90.88 90 SER A O 1
ATOM 654 N N . PRO A 1 91 ? -2.340 0.800 1.958 1.00 93.94 91 PRO A N 1
ATOM 655 C CA . PRO A 1 91 ? -3.414 -0.185 2.063 1.00 93.94 91 PRO A CA 1
ATOM 656 C C . PRO A 1 91 ? -4.409 -0.091 0.902 1.00 93.94 91 PRO A C 1
ATOM 658 O O . PRO A 1 91 ? -4.609 0.979 0.336 1.00 93.94 91 PRO A O 1
ATOM 661 N N . VAL A 1 92 ? -5.048 -1.202 0.552 1.00 93.06 92 VAL A N 1
ATOM 662 C CA . VAL A 1 92 ? -5.977 -1.258 -0.582 1.00 93.06 92 VAL A CA 1
ATOM 663 C C . VAL A 1 92 ? -7.364 -1.622 -0.077 1.00 93.06 92 VAL A C 1
ATOM 665 O O . VAL A 1 92 ? -7.498 -2.508 0.765 1.00 93.06 92 VAL A O 1
ATOM 668 N N . SER A 1 93 ? -8.386 -0.937 -0.587 1.00 92.06 93 SER A N 1
ATOM 669 C CA . SER A 1 93 ? -9.786 -1.317 -0.372 1.00 92.06 93 SER A CA 1
ATOM 670 C C . SER A 1 93 ? -10.084 -2.543 -1.233 1.00 92.06 93 SER A C 1
ATOM 672 O O . SER A 1 93 ? -10.406 -2.420 -2.411 1.00 92.06 93 SER A O 1
ATOM 674 N N . ASP A 1 94 ? -9.852 -3.725 -0.668 1.00 91.69 94 ASP A N 1
ATOM 675 C CA . ASP A 1 94 ? -9.837 -5.017 -1.361 1.00 91.69 94 ASP A CA 1
ATOM 676 C C . ASP A 1 94 ? -11.151 -5.806 -1.222 1.00 91.69 94 ASP A C 1
ATOM 678 O O . ASP A 1 94 ? -11.305 -6.876 -1.814 1.00 91.69 94 ASP A O 1
ATOM 682 N N . GLY A 1 95 ? -12.099 -5.303 -0.427 1.00 92.31 95 GLY A N 1
ATOM 683 C CA . GLY A 1 95 ? -13.346 -5.992 -0.103 1.00 92.31 95 GLY A CA 1
ATOM 684 C C . GLY A 1 95 ? -13.179 -7.156 0.882 1.00 92.31 95 GLY A C 1
ATOM 685 O O . GLY A 1 95 ? -14.151 -7.864 1.149 1.00 92.31 95 GLY A O 1
ATOM 686 N N . VAL A 1 96 ? -11.974 -7.363 1.429 1.00 91.62 96 VAL A N 1
ATOM 687 C CA . VAL A 1 96 ? -11.646 -8.449 2.365 1.00 91.62 96 VAL A CA 1
ATOM 688 C C . VAL A 1 96 ? -11.202 -7.889 3.714 1.00 91.62 96 VAL A C 1
ATOM 690 O O . VAL A 1 96 ? -11.855 -8.149 4.726 1.00 91.62 96 VAL A O 1
ATOM 693 N N . GLU A 1 97 ? -10.101 -7.138 3.746 1.00 90.56 97 GLU A N 1
ATOM 694 C CA . GLU A 1 97 ? -9.604 -6.474 4.953 1.00 90.56 97 GLU A CA 1
ATOM 695 C C . GLU A 1 97 ? -10.251 -5.102 5.129 1.00 90.56 97 GLU A C 1
ATOM 697 O O . GLU A 1 97 ? -10.663 -4.748 6.238 1.00 90.56 97 GLU A O 1
ATOM 702 N N . LEU A 1 98 ? -10.366 -4.354 4.030 1.00 90.25 98 LEU A N 1
ATOM 703 C CA . LEU A 1 98 ? -11.004 -3.045 3.967 1.00 90.25 98 LEU A CA 1
ATOM 704 C C . LEU A 1 98 ? -12.145 -3.111 2.950 1.00 90.25 98 LEU A C 1
ATOM 706 O O . LEU A 1 98 ? -11.921 -3.329 1.759 1.00 90.25 98 LEU A O 1
ATOM 710 N N . ALA A 1 99 ? -13.375 -2.955 3.437 1.00 82.44 99 ALA A N 1
ATOM 711 C CA . ALA A 1 99 ? -14.554 -2.870 2.581 1.00 82.44 99 ALA A CA 1
ATOM 712 C C . ALA A 1 99 ? -14.590 -1.527 1.827 1.00 82.44 99 ALA A C 1
ATOM 714 O O . ALA A 1 99 ? -14.092 -0.530 2.353 1.00 82.44 99 ALA A O 1
ATOM 715 N N . GLU A 1 100 ? -15.174 -1.532 0.622 1.00 59.16 100 GLU A N 1
ATOM 716 C CA . GLU A 1 100 ? -15.421 -0.327 -0.195 1.00 59.16 100 GLU A CA 1
ATOM 717 C C . GLU A 1 100 ? -16.366 0.679 0.481 1.00 59.16 100 GLU A C 1
ATOM 719 O O . GLU A 1 100 ? -17.366 0.244 1.106 1.00 59.16 100 GLU A O 1
#

Solvent-accessible surface area (backbone atoms only — not comparable to full-atom values): 5814 Å² total; per-residue (Å²): 76,36,72,54,5,22,51,47,39,49,44,73,68,18,74,88,45,47,90,78,56,92,77,86,79,69,38,84,24,65,83,50,79,5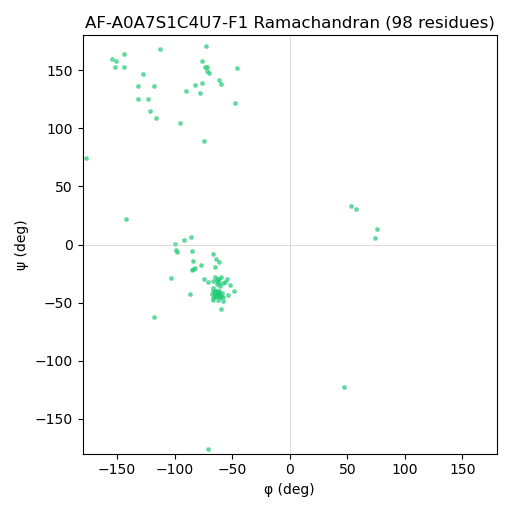2,47,41,42,48,56,66,58,50,48,53,42,50,52,38,32,27,52,60,67,72,30,55,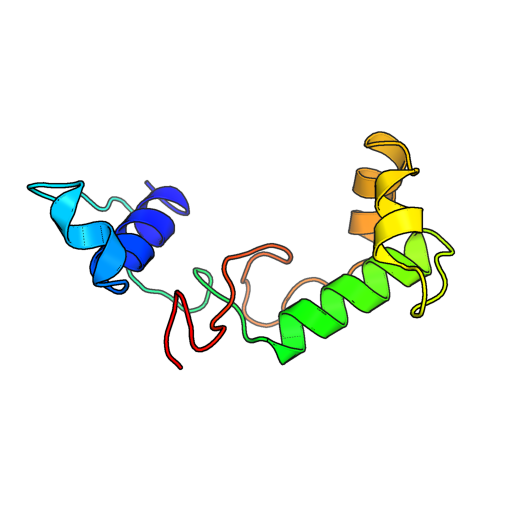80,98,49,24,67,68,46,57,71,70,46,52,72,65,56,52,59,59,21,49,75,67,31,76,73,48,93,85,73,31,56,73,79,53,52,53,40,70,65,76,67,32,70,123

Secondary structure (DSSP, 8-state):
-THHHHHHHHHHH-GGGGGG-S-----S--S-GGG-EEHHHHHHHHHHHHHHTT--GGGHHHHHHHS-HHHHHHHHTTSPPPTTS--SS--EE-SSSS--

Sequence (100 aa):
ESAGAGSVSAHLLTPRSWPYFQRAAMESGPVSQWTAQTMADASAHFEQLAAACNCSFGGAVACLEAASWQDLVAAQGHVAPPTDGSNQWSPVSDGVELAE